Protein AF-A0A4U3AGH1-F1 (afdb_monomer_lite)

Foldseek 3Di:
DDPQPVLLVVLVPDDPVRLLVVLLVLLVVLLPDDPVVSVVVLVNVVSSPPVSSVSNVVSNPPD

Secondary structure (DSSP, 8-state):
--SSHHHHHHHHHS-HHHHHHHHHHHHHHHHTS-HHHHHHHHHHHHHH-HHHHHHHHHHTT--

Organism: NCBI:txid1890302

InterPro domains:
  IPR010582 Catalase immune-responsive domain [PF06628] (1-58)
  IPR020835 Catalase superfamily [SSF56634] (2-60)

Structure (mmCIF, N/CA/C/O backbone):
data_AF-A0A4U3AGH1-F1
#
_entry.id   AF-A0A4U3AGH1-F1
#
loop_
_atom_site.group_PDB
_atom_site.id
_atom_site.type_symbol
_atom_site.label_atom_id
_atom_site.label_alt_id
_atom_site.label_comp_id
_atom_site.label_asym_id
_atom_site.label_entity_id
_atom_site.label_seq_id
_atom_site.pdbx_PDB_ins_code
_atom_site.Cartn_x
_atom_site.Cartn_y
_atom_site.Cartn_z
_atom_site.occupancy
_atom_site.B_iso_or_equiv
_atom_site.auth_seq_id
_atom_site.auth_comp_id
_atom_site.auth_asym_id
_atom_site.auth_atom_id
_atom_site.pdbx_PDB_model_num
ATOM 1 N N . GLN A 1 1 ? 0.613 -13.976 -14.816 1.00 72.12 1 GLN A N 1
ATOM 2 C CA . GLN A 1 1 ? 0.656 -12.509 -14.970 1.00 72.12 1 GLN A CA 1
ATOM 3 C C . GLN A 1 1 ? 1.219 -11.951 -13.676 1.00 72.12 1 GLN A C 1
ATOM 5 O O . GLN A 1 1 ? 0.996 -12.577 -12.648 1.00 72.12 1 GLN A O 1
ATOM 10 N N . ASP A 1 2 ? 2.011 -10.885 -13.731 1.00 88.25 2 ASP A N 1
ATOM 11 C CA . ASP A 1 2 ? 2.504 -10.225 -12.522 1.00 88.25 2 ASP A CA 1
ATOM 12 C C . ASP A 1 2 ? 1.605 -9.028 -12.220 1.00 88.25 2 ASP A C 1
ATOM 14 O O . ASP A 1 2 ? 1.621 -8.034 -12.948 1.00 88.25 2 ASP A O 1
ATOM 18 N N . ASP A 1 3 ? 0.796 -9.162 -11.175 1.00 96.38 3 ASP A N 1
ATOM 19 C CA . ASP A 1 3 ? -0.217 -8.175 -10.809 1.00 96.38 3 ASP A CA 1
ATOM 20 C C . ASP A 1 3 ? 0.360 -7.012 -9.977 1.00 96.38 3 ASP A C 1
ATOM 22 O O . ASP A 1 3 ? -0.326 -6.010 -9.766 1.00 96.38 3 ASP A O 1
ATOM 26 N N . PHE A 1 4 ? 1.616 -7.107 -9.511 1.00 97.19 4 PHE A N 1
ATOM 27 C CA . PHE A 1 4 ? 2.180 -6.182 -8.519 1.00 97.19 4 PHE A CA 1
ATOM 28 C C . PHE A 1 4 ? 3.415 -5.412 -8.991 1.00 97.19 4 PHE A C 1
ATOM 30 O O . PHE A 1 4 ? 3.703 -4.358 -8.417 1.00 97.19 4 PHE A O 1
ATOM 37 N N . THR A 1 5 ? 4.096 -5.835 -10.061 1.00 97.44 5 THR A N 1
ATOM 38 C CA . THR A 1 5 ? 5.258 -5.095 -10.590 1.00 97.44 5 THR A CA 1
ATOM 39 C C . THR A 1 5 ? 4.910 -3.660 -10.999 1.00 97.44 5 THR A C 1
ATOM 41 O O . THR A 1 5 ? 5.512 -2.716 -10.489 1.00 97.44 5 THR A O 1
ATOM 44 N N . GLN A 1 6 ? 3.897 -3.445 -11.846 1.00 97.31 6 GLN A N 1
ATOM 45 C CA . GLN A 1 6 ? 3.561 -2.087 -12.301 1.00 97.31 6 GLN A CA 1
ATOM 46 C C . GLN A 1 6 ? 3.070 -1.166 -11.160 1.00 97.31 6 GLN A C 1
ATOM 48 O O . GLN A 1 6 ? 3.556 -0.034 -11.073 1.00 97.31 6 GLN A O 1
ATOM 53 N N . PRO A 1 7 ? 2.167 -1.596 -10.254 1.00 98.06 7 PRO A N 1
ATOM 54 C CA . PRO A 1 7 ? 1.801 -0.792 -9.086 1.00 98.06 7 PRO A CA 1
ATOM 55 C C . PRO A 1 7 ? 2.995 -0.439 -8.189 1.00 98.06 7 PRO A C 1
ATOM 57 O O . PRO A 1 7 ? 3.060 0.677 -7.670 1.00 98.06 7 PRO A O 1
ATOM 60 N N . THR A 1 8 ? 3.956 -1.356 -8.037 1.00 98.25 8 THR A N 1
ATOM 61 C CA . THR A 1 8 ? 5.184 -1.120 -7.262 1.00 98.25 8 THR A CA 1
ATOM 62 C C . THR A 1 8 ?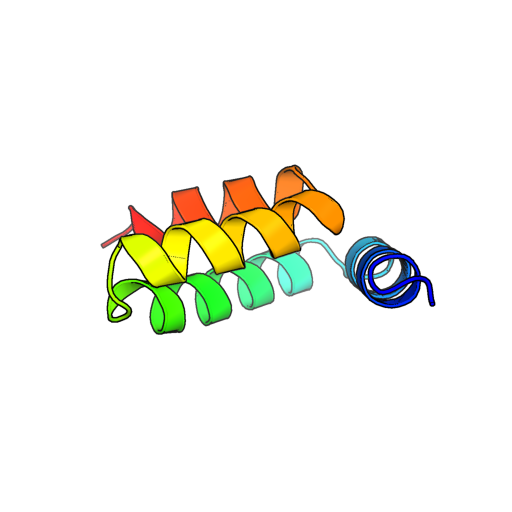 6.045 -0.049 -7.923 1.00 98.25 8 THR A C 1
ATOM 64 O O . THR A 1 8 ? 6.456 0.919 -7.279 1.00 98.25 8 THR A O 1
ATOM 67 N N . GLU A 1 9 ? 6.274 -0.155 -9.231 1.00 98.50 9 GLU A N 1
ATOM 68 C CA . GLU A 1 9 ? 7.004 0.861 -9.994 1.00 98.50 9 GLU A CA 1
ATOM 69 C C . GLU A 1 9 ? 6.315 2.229 -9.969 1.00 98.50 9 GLU A C 1
ATOM 71 O O . GLU A 1 9 ? 6.983 3.260 -9.914 1.00 98.50 9 GLU A O 1
ATOM 76 N N . PHE A 1 10 ? 4.983 2.262 -10.004 1.00 98.25 10 PHE A N 1
ATOM 77 C CA . PHE A 1 10 ? 4.232 3.505 -9.872 1.00 98.25 10 PHE A CA 1
ATOM 78 C C . PHE A 1 10 ? 4.429 4.114 -8.481 1.00 98.25 10 PHE A C 1
ATOM 80 O O . PHE A 1 10 ? 4.850 5.265 -8.367 1.00 98.25 10 PHE A O 1
ATOM 87 N N . TYR A 1 11 ? 4.187 3.335 -7.422 1.00 98.38 11 TYR A N 1
ATOM 88 C CA . TYR A 1 11 ? 4.288 3.815 -6.045 1.00 98.38 11 TYR A CA 1
ATOM 89 C C . TYR A 1 11 ? 5.701 4.300 -5.704 1.00 98.38 11 TYR A C 1
ATOM 91 O O . TYR A 1 11 ? 5.865 5.326 -5.045 1.00 98.38 11 TYR A O 1
ATOM 99 N N . THR A 1 12 ? 6.737 3.605 -6.175 1.00 98.19 12 THR A N 1
ATOM 100 C CA . THR A 1 12 ? 8.138 3.989 -5.934 1.00 98.19 12 THR A CA 1
ATOM 101 C C . THR A 1 12 ? 8.514 5.329 -6.567 1.00 98.19 12 THR A C 1
ATOM 103 O O . THR A 1 12 ? 9.333 6.042 -5.990 1.00 98.19 12 THR A O 1
ATOM 106 N N . LYS A 1 13 ? 7.887 5.710 -7.687 1.00 98.56 13 LYS A N 1
ATOM 107 C CA . LYS A 1 13 ? 8.138 6.980 -8.392 1.00 98.56 13 LYS A CA 1
ATOM 108 C C . LYS A 1 13 ? 7.438 8.192 -7.768 1.00 98.56 13 LYS A C 1
ATOM 110 O O . LYS A 1 13 ? 7.802 9.320 -8.095 1.00 98.56 13 LYS A O 1
ATOM 115 N N . LEU A 1 14 ? 6.455 7.985 -6.890 1.00 98.56 14 LEU A N 1
ATOM 116 C CA . LEU A 1 14 ? 5.729 9.079 -6.242 1.00 98.56 14 LEU A CA 1
ATOM 117 C C . LEU A 1 14 ? 6.621 9.862 -5.275 1.00 98.56 14 LEU A C 1
ATOM 119 O O . LEU A 1 14 ? 7.379 9.289 -4.482 1.00 98.56 14 LEU A O 1
ATOM 123 N N . LYS A 1 15 ? 6.455 11.184 -5.272 1.00 98.62 15 LYS A N 1
ATOM 124 C CA . LYS A 1 15 ? 7.032 12.076 -4.262 1.00 98.62 15 LYS A CA 1
ATOM 125 C C . LYS A 1 15 ? 6.406 11.796 -2.890 1.00 98.62 15 LYS A C 1
ATOM 127 O O . 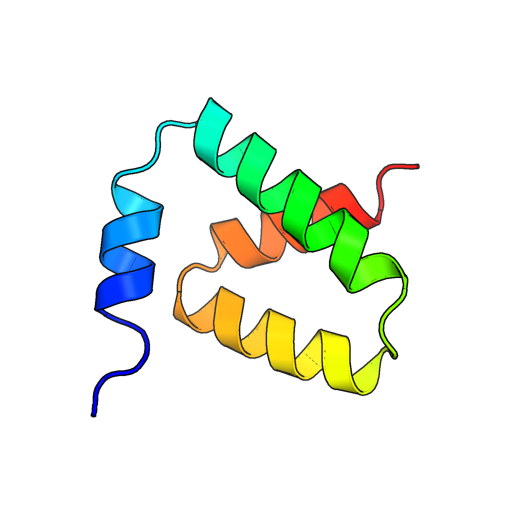LYS A 1 15 ? 5.263 11.340 -2.818 1.00 98.62 15 LYS A O 1
ATOM 132 N N . PRO A 1 16 ? 7.088 12.141 -1.783 1.00 98.06 16 PRO A N 1
ATOM 133 C CA . PRO A 1 16 ? 6.557 11.920 -0.437 1.00 98.06 16 PRO A CA 1
ATOM 134 C C . PRO A 1 16 ? 5.141 12.478 -0.220 1.00 98.06 16 PRO A C 1
ATOM 136 O O . PRO A 1 16 ? 4.278 11.767 0.286 1.00 98.06 16 PRO A O 1
ATOM 139 N N . ILE A 1 17 ? 4.874 13.704 -0.686 1.00 98.12 17 ILE A N 1
ATOM 140 C CA . ILE A 1 17 ? 3.550 14.334 -0.557 1.00 98.12 17 ILE A CA 1
ATOM 141 C C . ILE A 1 17 ? 2.463 13.608 -1.368 1.00 98.12 17 ILE A C 1
ATOM 143 O O . ILE A 1 17 ? 1.321 13.491 -0.934 1.00 98.12 17 ILE A O 1
ATOM 147 N N . GLU A 1 18 ? 2.817 13.050 -2.526 1.00 98.62 18 GLU A N 1
ATOM 148 C CA . GLU A 1 18 ? 1.889 12.289 -3.369 1.00 98.62 18 GLU A CA 1
ATOM 149 C C . GLU A 1 18 ? 1.548 10.940 -2.722 1.00 98.62 18 GLU A C 1
ATOM 151 O O . GLU A 1 18 ? 0.389 10.525 -2.739 1.00 98.62 18 GLU A O 1
ATOM 156 N N . LYS A 1 19 ? 2.527 10.285 -2.078 1.00 98.62 19 LYS A N 1
ATOM 157 C CA . LYS A 1 19 ? 2.297 9.066 -1.283 1.00 98.62 19 LYS A CA 1
ATOM 158 C C . LYS A 1 19 ? 1.370 9.327 -0.102 1.00 98.62 19 LYS A C 1
ATOM 160 O O . LYS A 1 19 ? 0.490 8.512 0.168 1.00 98.62 19 LYS A O 1
ATOM 165 N N . GLU A 1 20 ? 1.545 10.459 0.577 1.00 98.12 20 GLU A N 1
ATOM 166 C CA . GLU A 1 20 ? 0.678 10.861 1.685 1.00 98.12 20 GLU A CA 1
ATOM 167 C C . GLU A 1 20 ? -0.769 11.078 1.220 1.00 98.12 20 GLU A C 1
ATOM 169 O O . GLU A 1 20 ? -1.700 10.545 1.827 1.00 98.12 20 GLU A O 1
ATOM 174 N N . HIS A 1 21 ? -0.971 11.814 0.123 1.00 98.38 21 HIS A N 1
ATOM 175 C CA . HIS A 1 21 ? -2.302 12.033 -0.446 1.00 98.38 21 HIS A CA 1
ATOM 176 C C . HIS A 1 21 ? -2.954 10.731 -0.919 1.00 98.38 21 HIS A C 1
ATOM 178 O O . HIS A 1 21 ? -4.130 10.500 -0.634 1.00 98.38 21 HIS A O 1
ATOM 184 N N . LEU A 1 22 ? -2.191 9.852 -1.575 1.00 98.56 22 LEU A N 1
ATOM 185 C CA . LEU A 1 22 ? -2.675 8.537 -1.987 1.00 98.56 22 LEU A CA 1
ATOM 186 C C . LEU A 1 22 ? -3.152 7.716 -0.781 1.00 98.56 22 LEU A C 1
ATOM 188 O O . LEU A 1 22 ? -4.277 7.217 -0.787 1.00 98.56 22 LEU A O 1
ATOM 192 N N . ALA A 1 23 ? -2.332 7.613 0.268 1.00 98.38 23 ALA A N 1
ATOM 193 C CA . ALA A 1 23 ? -2.685 6.861 1.469 1.00 98.38 23 ALA A CA 1
ATOM 194 C C . ALA A 1 23 ? -3.914 7.444 2.178 1.00 98.38 23 ALA A C 1
ATOM 196 O O . ALA A 1 23 ? -4.777 6.687 2.622 1.00 98.38 23 ALA A O 1
ATOM 197 N N . LYS A 1 24 ? -4.032 8.777 2.244 1.00 98.31 24 LYS A N 1
ATOM 198 C CA . LYS A 1 24 ? -5.196 9.458 2.827 1.00 98.31 24 LYS A CA 1
ATOM 199 C C . LYS A 1 24 ? -6.486 9.138 2.068 1.00 98.31 24 LYS A C 1
ATOM 201 O O . LYS A 1 24 ? -7.488 8.811 2.702 1.00 98.31 24 LYS A O 1
ATOM 206 N N . ASN A 1 25 ? -6.455 9.201 0.738 1.00 98.00 25 ASN A N 1
ATOM 207 C CA . ASN A 1 25 ? -7.625 8.914 -0.093 1.00 98.00 25 ASN A CA 1
ATOM 208 C C . ASN A 1 25 ? -8.054 7.447 0.056 1.00 98.00 25 ASN A C 1
ATOM 210 O O . ASN A 1 25 ? -9.203 7.174 0.394 1.00 98.00 25 ASN A O 1
ATOM 214 N N . LEU A 1 26 ? -7.105 6.512 -0.068 1.00 98.12 26 LEU A N 1
ATOM 215 C CA . LEU A 1 26 ? -7.371 5.082 0.108 1.00 98.12 26 LEU A CA 1
ATOM 216 C C . LEU A 1 26 ? -7.898 4.757 1.513 1.00 98.12 26 LEU A C 1
ATOM 218 O O . LEU A 1 26 ? -8.816 3.955 1.657 1.00 98.12 26 LEU A O 1
ATOM 222 N N . ALA A 1 27 ? -7.353 5.386 2.556 1.00 98.12 27 ALA A N 1
ATOM 223 C CA . ALA A 1 27 ? -7.827 5.201 3.923 1.00 98.12 27 ALA A CA 1
ATOM 224 C C . ALA A 1 27 ? -9.276 5.670 4.107 1.00 98.12 27 ALA A C 1
ATOM 226 O O . ALA A 1 27 ? -10.053 4.974 4.762 1.00 98.12 27 ALA A O 1
ATOM 227 N N . SER A 1 28 ? -9.641 6.818 3.529 1.00 97.25 28 SER A N 1
ATOM 228 C CA . SER A 1 28 ? -11.011 7.344 3.572 1.00 97.25 28 SER A CA 1
ATOM 229 C C . SER A 1 28 ? -12.003 6.358 2.959 1.00 97.25 28 SER A C 1
ATOM 231 O O . SER A 1 28 ? -12.996 6.008 3.599 1.00 97.25 28 SER A O 1
ATOM 233 N N . ASP A 1 29 ? -11.693 5.840 1.771 1.00 96.75 29 ASP A N 1
ATOM 234 C CA . ASP A 1 29 ? -12.565 4.894 1.071 1.00 96.75 29 ASP A CA 1
ATOM 235 C C . ASP A 1 29 ? -12.646 3.552 1.808 1.00 96.75 29 ASP A C 1
ATOM 237 O O . ASP A 1 29 ? -13.720 2.971 1.946 1.00 96.75 29 ASP A O 1
ATOM 241 N N . LEU A 1 30 ? -11.531 3.072 2.367 1.00 97.25 30 LEU A N 1
ATOM 242 C CA . LEU A 1 30 ? -11.484 1.797 3.085 1.00 97.25 30 LEU A CA 1
ATOM 243 C C . LEU A 1 30 ? -12.138 1.838 4.474 1.00 97.25 30 LEU A C 1
ATOM 245 O O . LEU A 1 30 ? -12.540 0.783 4.974 1.00 97.25 30 LEU A O 1
ATOM 249 N N . LYS A 1 31 ? -12.267 3.012 5.114 1.00 95.56 31 LYS A N 1
ATOM 250 C CA . LYS A 1 31 ? -12.875 3.156 6.457 1.00 95.56 31 LYS A CA 1
ATOM 251 C C . LYS A 1 31 ? -14.308 2.619 6.500 1.00 95.56 31 LYS A C 1
ATOM 253 O O . LYS A 1 31 ? -14.687 2.031 7.514 1.00 95.56 31 LYS A O 1
ATOM 258 N N . VAL A 1 32 ? -15.066 2.772 5.413 1.00 94.75 32 VAL A N 1
ATOM 259 C CA . VAL A 1 32 ? -16.482 2.367 5.323 1.00 94.75 32 VAL A CA 1
ATOM 260 C C . VAL A 1 32 ? -16.689 0.932 4.822 1.00 94.75 32 VAL A C 1
ATOM 262 O O . VAL A 1 32 ? -17.795 0.405 4.902 1.00 94.75 32 VAL A O 1
ATOM 265 N N . ILE A 1 33 ? -15.636 0.270 4.336 1.00 96.38 33 ILE A N 1
ATOM 266 C CA . ILE A 1 33 ? -15.699 -1.102 3.810 1.00 96.38 33 ILE A CA 1
ATOM 267 C C . ILE A 1 33 ? -15.688 -2.121 4.953 1.00 96.38 33 ILE A C 1
ATOM 269 O O . ILE A 1 33 ? -15.017 -1.907 5.965 1.00 96.38 33 ILE A O 1
ATOM 273 N N . SER A 1 34 ? -16.382 -3.255 4.800 1.00 97.81 34 SER A N 1
ATOM 274 C CA . SER A 1 34 ? -16.373 -4.324 5.808 1.00 97.81 34 SER A CA 1
ATOM 275 C C . SER A 1 34 ? -14.947 -4.778 6.141 1.00 97.81 34 SER A C 1
ATOM 277 O O . SER A 1 34 ? -14.048 -4.759 5.295 1.00 97.81 34 SER A O 1
ATOM 2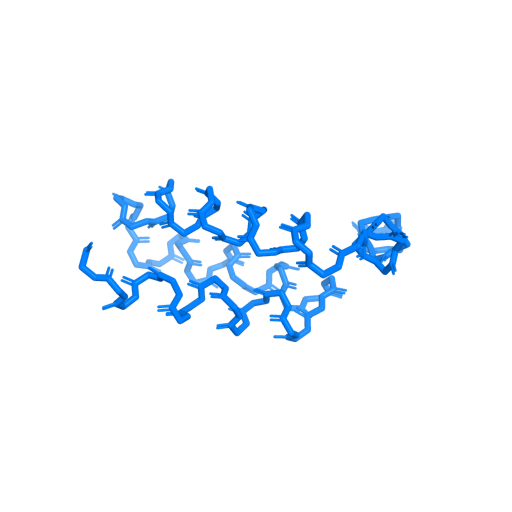79 N N . HIS A 1 35 ? -14.728 -5.182 7.394 1.00 96.88 35 HIS A N 1
ATOM 280 C CA . HIS A 1 35 ? -13.399 -5.553 7.880 1.00 96.88 35 HIS A CA 1
ATOM 281 C C . HIS A 1 35 ? -12.745 -6.657 7.029 1.00 96.88 35 HIS A C 1
ATOM 283 O O . HIS A 1 35 ? -11.563 -6.561 6.699 1.00 96.88 35 HIS A O 1
ATOM 289 N N . ASP A 1 36 ? -13.514 -7.665 6.619 1.00 97.94 36 ASP A N 1
ATOM 290 C CA . ASP A 1 36 ? -12.977 -8.818 5.892 1.00 97.94 36 ASP A CA 1
ATOM 291 C C . ASP A 1 36 ? -12.519 -8.454 4.476 1.00 97.94 36 ASP A C 1
ATOM 293 O O . ASP A 1 36 ? -11.425 -8.839 4.061 1.00 97.94 36 ASP A O 1
ATOM 297 N N . ILE A 1 37 ? -13.291 -7.629 3.761 1.00 98.19 37 ILE A N 1
ATOM 298 C CA . ILE A 1 37 ? -12.897 -7.129 2.436 1.00 98.19 37 ILE A CA 1
ATOM 299 C C . ILE A 1 37 ? -11.710 -6.174 2.559 1.00 98.19 37 ILE A C 1
ATOM 301 O O . ILE A 1 37 ? -10.737 -6.281 1.811 1.00 98.19 37 ILE A O 1
ATOM 305 N N . ARG A 1 38 ? -11.737 -5.282 3.553 1.00 98.19 38 ARG A N 1
ATOM 306 C CA . ARG A 1 38 ? -10.635 -4.360 3.841 1.00 98.19 38 ARG A CA 1
ATOM 307 C C . ARG A 1 38 ? -9.324 -5.104 4.095 1.00 98.19 38 ARG A C 1
ATOM 309 O O . ARG A 1 38 ? -8.289 -4.688 3.582 1.00 98.19 38 ARG A O 1
ATOM 316 N N . LYS A 1 39 ? -9.354 -6.216 4.837 1.00 98.19 39 LYS A N 1
ATOM 317 C CA . LYS A 1 39 ? -8.173 -7.051 5.107 1.00 98.19 39 LYS A CA 1
ATOM 318 C C . LYS A 1 39 ? -7.571 -7.632 3.825 1.00 98.19 39 LYS A C 1
ATOM 320 O O . LYS A 1 39 ? -6.350 -7.629 3.686 1.00 98.19 39 LYS A O 1
ATOM 325 N N . ILE A 1 40 ? -8.406 -8.090 2.891 1.00 98.50 40 ILE A N 1
ATOM 326 C CA . ILE A 1 40 ? -7.954 -8.602 1.586 1.00 98.50 40 ILE A CA 1
ATOM 327 C C . ILE A 1 40 ? -7.282 -7.483 0.783 1.00 98.50 40 ILE A C 1
ATOM 329 O O . ILE A 1 40 ? -6.154 -7.648 0.320 1.00 98.50 40 ILE A O 1
ATOM 333 N N . VAL A 1 41 ? -7.931 -6.320 0.683 1.00 98.12 41 VAL A N 1
ATOM 334 C CA . VAL A 1 41 ? -7.412 -5.173 -0.079 1.00 98.12 41 VAL A CA 1
ATOM 335 C C . VAL A 1 41 ? -6.102 -4.638 0.511 1.00 98.12 41 VAL A C 1
ATOM 337 O O . VAL A 1 41 ? -5.154 -4.376 -0.228 1.00 98.1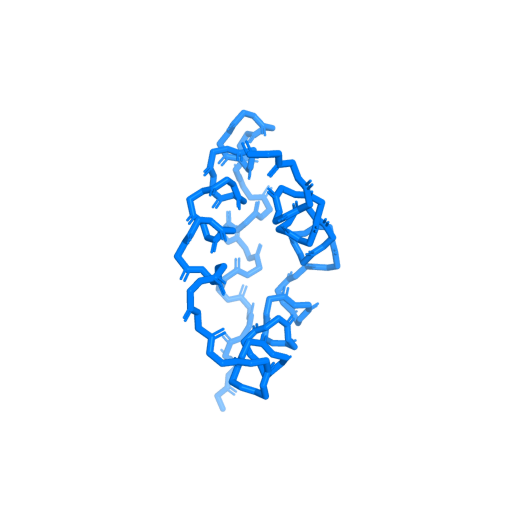2 41 VAL A O 1
ATOM 340 N N . LEU A 1 42 ? -5.993 -4.545 1.841 1.00 98.56 42 LEU A N 1
ATOM 341 C CA . LEU A 1 42 ? -4.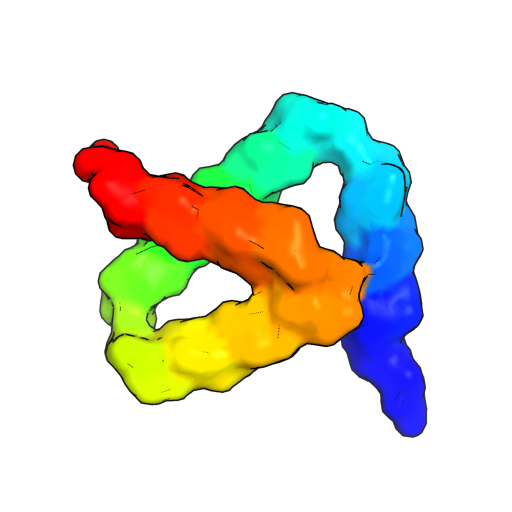727 -4.211 2.507 1.00 98.56 42 LEU A CA 1
ATOM 342 C C . LEU A 1 42 ? -3.641 -5.262 2.233 1.00 98.56 42 LEU A C 1
ATOM 344 O O . LEU A 1 42 ? -2.469 -4.911 2.118 1.00 98.56 42 LEU A O 1
ATOM 348 N N . GLY A 1 43 ? -4.017 -6.534 2.079 1.00 98.56 43 GLY A N 1
ATOM 349 C CA . GLY A 1 43 ? -3.116 -7.593 1.628 1.00 98.56 43 GLY A CA 1
ATOM 350 C C . GLY A 1 43 ? -2.514 -7.303 0.253 1.00 98.56 43 GLY A C 1
ATOM 351 O O . GLY A 1 43 ? -1.303 -7.434 0.091 1.00 98.56 43 GLY A O 1
ATOM 352 N N . TYR A 1 44 ? -3.318 -6.834 -0.706 1.00 98.50 44 TYR A N 1
ATOM 353 C CA . TYR A 1 44 ? -2.825 -6.425 -2.026 1.00 98.50 44 TYR A CA 1
ATOM 354 C C . TYR A 1 44 ? -1.916 -5.200 -1.954 1.00 98.50 44 TYR A C 1
ATOM 356 O O . TYR A 1 44 ? -0.834 -5.214 -2.535 1.00 98.50 44 TYR A O 1
ATOM 364 N N . PHE A 1 45 ? -2.278 -4.172 -1.182 1.00 98.50 45 PHE A N 1
ATOM 365 C CA . PHE A 1 45 ? -1.394 -3.015 -1.003 1.00 98.50 45 PHE A CA 1
ATOM 366 C C . PHE A 1 45 ? -0.070 -3.377 -0.325 1.00 98.50 45 PHE A C 1
ATOM 368 O O . PHE A 1 45 ? 0.946 -2.770 -0.643 1.00 98.50 45 PHE A O 1
ATOM 375 N N . ASN A 1 46 ? -0.044 -4.398 0.536 1.00 98.56 46 ASN A N 1
ATOM 376 C CA . ASN A 1 46 ? 1.198 -4.905 1.115 1.00 98.56 46 ASN A CA 1
ATOM 377 C C . ASN A 1 46 ? 2.103 -5.600 0.083 1.00 98.56 46 ASN A C 1
ATOM 379 O O . ASN A 1 46 ? 3.318 -5.541 0.231 1.00 98.56 46 ASN A O 1
ATOM 383 N N . GLN A 1 47 ? 1.535 -6.231 -0.954 1.00 98.50 47 GLN A N 1
ATOM 384 C CA . GLN A 1 47 ? 2.322 -6.770 -2.075 1.00 98.50 47 GLN A CA 1
ATOM 385 C C . GLN A 1 47 ? 2.953 -5.652 -2.915 1.00 98.50 47 GLN A C 1
ATOM 387 O O . GLN A 1 47 ? 4.041 -5.830 -3.446 1.00 98.50 47 GLN A O 1
ATOM 392 N N . VAL A 1 48 ? 2.290 -4.492 -3.005 1.00 98.19 48 VAL A N 1
ATOM 393 C CA . VAL A 1 48 ? 2.830 -3.298 -3.675 1.00 98.19 48 VAL A CA 1
ATOM 394 C C . VAL A 1 48 ? 3.925 -2.640 -2.833 1.00 98.19 48 VAL A C 1
ATOM 396 O O . VAL A 1 48 ? 4.989 -2.286 -3.335 1.00 98.19 48 VAL A O 1
ATOM 399 N N . SER A 1 49 ? 3.653 -2.416 -1.546 1.00 98.38 49 SER A N 1
ATOM 400 C CA . SER A 1 49 ? 4.608 -1.857 -0.593 1.00 98.38 49 SER A CA 1
ATOM 401 C C . SER A 1 49 ? 4.086 -1.959 0.841 1.00 98.38 49 SER A C 1
ATOM 403 O O . SER A 1 49 ? 2.997 -1.473 1.162 1.00 98.38 49 SER A O 1
ATOM 405 N N . THR A 1 50 ? 4.908 -2.496 1.742 1.00 98.38 50 THR A N 1
ATOM 406 C CA . THR A 1 50 ? 4.638 -2.482 3.188 1.00 98.38 50 THR A CA 1
ATOM 407 C C . THR A 1 50 ? 4.421 -1.060 3.719 1.00 98.38 50 THR A C 1
ATOM 409 O O . THR A 1 50 ? 3.546 -0.837 4.561 1.00 98.38 50 THR A O 1
ATOM 412 N N . ASP A 1 51 ? 5.160 -0.079 3.194 1.00 98.44 51 ASP A N 1
ATOM 413 C CA . ASP A 1 51 ? 5.045 1.331 3.579 1.00 98.44 51 ASP A CA 1
ATOM 414 C C . ASP A 1 51 ? 3.683 1.908 3.178 1.00 98.44 51 ASP A C 1
ATOM 416 O O . ASP A 1 51 ? 3.043 2.593 3.979 1.00 98.44 51 ASP A O 1
ATOM 420 N N . LEU A 1 52 ? 3.195 1.583 1.972 1.00 98.62 52 LEU A N 1
ATOM 421 C CA . LEU A 1 52 ? 1.867 2.000 1.513 1.00 98.62 52 LEU A CA 1
ATOM 422 C C . LEU A 1 52 ? 0.779 1.458 2.441 1.00 98.62 52 LEU A C 1
ATOM 424 O O . LEU A 1 52 ? -0.041 2.228 2.944 1.00 98.62 52 LEU A O 1
ATOM 428 N N . LYS A 1 53 ? 0.798 0.149 2.712 1.00 98.69 53 LYS A N 1
ATOM 429 C CA . LYS A 1 53 ? -0.162 -0.498 3.617 1.00 98.69 53 LYS A CA 1
ATOM 430 C C . LYS A 1 53 ? -0.144 0.146 5.008 1.00 98.69 53 LYS A C 1
ATOM 432 O O . LYS A 1 53 ? -1.199 0.493 5.535 1.00 98.69 53 LYS A O 1
ATOM 437 N N . THR A 1 54 ? 1.043 0.359 5.574 1.00 98.50 54 THR A N 1
ATOM 438 C CA . THR A 1 54 ? 1.210 0.959 6.909 1.00 98.50 54 THR A CA 1
ATOM 439 C C . THR A 1 54 ? 0.708 2.402 6.950 1.00 98.50 54 THR A C 1
ATOM 441 O O . THR A 1 54 ? 0.055 2.810 7.915 1.00 98.50 54 THR A O 1
ATOM 444 N N . SER A 1 55 ? 0.968 3.178 5.896 1.00 98.31 55 SER A N 1
ATOM 445 C CA . SER A 1 55 ? 0.485 4.554 5.779 1.00 98.31 55 SER A CA 1
ATOM 446 C C . SER A 1 55 ? -1.043 4.603 5.726 1.00 98.31 55 SER A C 1
ATOM 448 O O . SER A 1 55 ? -1.649 5.356 6.487 1.00 98.31 55 SER A O 1
ATOM 450 N N . ILE A 1 56 ? -1.677 3.732 4.929 1.00 98.50 56 ILE A N 1
ATOM 451 C CA . ILE A 1 56 ? -3.141 3.593 4.888 1.00 98.50 56 ILE A CA 1
ATOM 452 C C . ILE A 1 56 ? -3.673 3.243 6.283 1.00 98.50 56 ILE A C 1
ATOM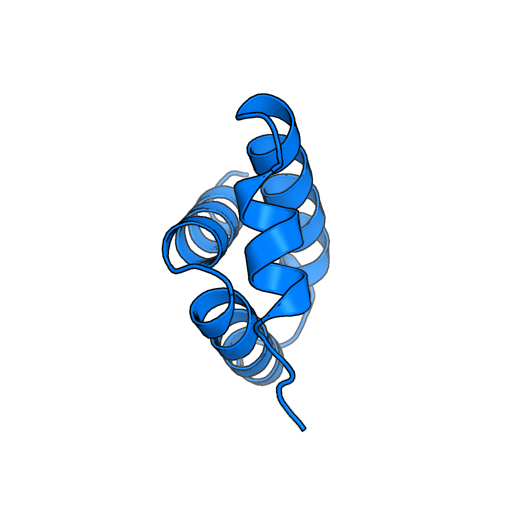 454 O O . ILE A 1 56 ? -4.511 3.967 6.811 1.00 98.50 56 ILE A O 1
ATOM 458 N N . GLU A 1 57 ? -3.157 2.188 6.923 1.00 98.12 57 GLU A N 1
ATOM 459 C CA . GLU A 1 57 ? -3.589 1.765 8.267 1.00 98.12 57 GLU A CA 1
ATOM 460 C C . GLU A 1 57 ? -3.436 2.875 9.318 1.00 98.12 57 GLU A C 1
ATOM 462 O O . GLU A 1 57 ? -4.256 2.979 10.230 1.00 98.12 57 GLU A O 1
ATOM 467 N N . THR A 1 58 ? -2.411 3.719 9.185 1.00 98.06 58 THR A N 1
ATOM 468 C CA . THR A 1 58 ? -2.198 4.887 10.050 1.00 98.06 58 THR A CA 1
ATOM 469 C C . THR A 1 58 ? -3.252 5.961 9.787 1.00 98.06 58 THR A C 1
ATOM 471 O O . THR A 1 58 ? -3.942 6.375 10.716 1.00 98.06 58 THR A O 1
ATOM 474 N N . LYS A 1 59 ? -3.466 6.345 8.522 1.00 97.62 59 LYS A N 1
ATOM 475 C CA . LYS A 1 59 ? -4.485 7.334 8.127 1.00 97.62 59 LYS A CA 1
ATOM 476 C C . LYS A 1 59 ? -5.913 6.890 8.447 1.00 97.62 59 LYS A C 1
ATOM 478 O O . LYS A 1 59 ? -6.773 7.722 8.712 1.00 97.62 59 LYS A O 1
ATOM 483 N N . MET A 1 60 ? -6.174 5.586 8.495 1.00 96.62 60 MET A N 1
ATOM 484 C CA . MET A 1 60 ? -7.465 5.053 8.937 1.00 96.62 60 MET A CA 1
ATOM 485 C C . MET A 1 60 ? -7.733 5.265 10.434 1.00 96.62 60 MET A C 1
ATOM 487 O O . MET A 1 60 ? -8.894 5.267 10.837 1.00 96.62 60 MET A O 1
ATOM 491 N N . LYS A 1 61 ? -6.686 5.413 11.253 1.00 94.94 61 LYS A N 1
ATOM 492 C CA . LYS A 1 61 ? -6.793 5.654 12.702 1.00 94.94 61 LYS A CA 1
ATOM 493 C C . LYS A 1 61 ? -6.863 7.141 13.050 1.00 94.94 61 LYS A C 1
ATOM 495 O O . LYS A 1 61 ? -7.303 7.477 14.144 1.00 94.94 61 LYS A O 1
ATOM 500 N N . GLU A 1 62 ? -6.430 8.013 12.143 1.00 88.31 62 GLU A N 1
ATOM 501 C CA . GLU A 1 62 ? -6.606 9.463 12.261 1.00 88.31 62 GLU A CA 1
ATOM 502 C C . GLU A 1 62 ? -8.101 9.807 12.109 1.00 88.31 62 GLU A C 1
ATOM 504 O O . GLU A 1 62 ? -8.787 9.189 11.291 1.00 88.31 62 GLU A O 1
ATOM 509 N N . HIS A 1 63 ? -8.607 10.736 12.930 1.00 61.16 63 HIS A N 1
ATOM 510 C CA . HIS A 1 63 ? -10.035 11.067 13.064 1.00 61.16 63 HIS A CA 1
ATOM 511 C C . HIS A 1 63 ? -10.667 11.533 11.744 1.00 61.16 63 HIS A C 1
ATOM 513 O O . HIS A 1 63 ? -10.237 12.583 11.220 1.00 61.16 63 HIS A O 1
#

Sequence (63 aa):
QDDFTQPTEFYTKLKPIEKEHLAKNLASDLKVISHDIRKIVLGYFNQVSTDLKTSIETKMKEH

pLDDT: mean 96.62, std 5.83, range [61.16, 98.69]

Radius of gyration: 11.52 Å; chains: 1; bounding box: 25×27×28 Å